Protein AF-A0A6L8BCM0-F1 (afdb_monomer)

Foldseek 3Di:
DLLLVLLVQPQLVVLLVVFLVQDPDNVCSNVVSSLCRSLQAKDDAFDADPNDTDGRDIRNVVGHHDDPVSVVVSVVSVVSSVVVVVVVVVVVVVVVVVD

pLDDT: mean 94.23, std 5.53, range [68.5, 98.38]

Sequence (99 aa):
LLVAAASLRPGAFAVMWRDAGRLRSPNAGWPESAVAGALGVRLSGPRSYGGAKSAEPWLNARASDPGPDDLRSGLTLYCKALALAALVLAGIAALQLTS

Structure (mmCIF, N/CA/C/O backbone):
data_AF-A0A6L8BCM0-F1
#
_entry.id   AF-A0A6L8BCM0-F1
#
loop_
_atom_site.group_PDB
_atom_site.id
_atom_site.type_symbol
_atom_site.label_atom_id
_atom_site.label_alt_id
_atom_site.label_comp_id
_atom_site.label_asym_id
_atom_site.label_entity_id
_atom_site.label_seq_id
_atom_site.pdbx_PDB_ins_code
_atom_site.Cartn_x
_atom_site.Cartn_y
_atom_site.Cartn_z
_atom_site.occupancy
_atom_site.B_iso_or_equiv
_atom_site.auth_seq_id
_atom_site.auth_comp_id
_atom_site.auth_asym_id
_atom_site.auth_atom_id
_atom_site.pdbx_PDB_model_num
ATOM 1 N N . LEU A 1 1 ? 1.503 1.420 6.609 1.00 90.50 1 LEU A N 1
ATOM 2 C CA . LEU A 1 1 ? 0.731 0.581 7.560 1.00 90.50 1 LEU A CA 1
ATOM 3 C C . LEU A 1 1 ? -0.750 0.486 7.191 1.00 90.50 1 LEU A C 1
ATOM 5 O O . LEU A 1 1 ? -1.156 -0.577 6.748 1.00 90.50 1 LEU A O 1
ATOM 9 N N . LEU A 1 2 ? -1.539 1.563 7.310 1.00 95.19 2 LEU A N 1
ATOM 10 C CA . LEU A 1 2 ? -2.994 1.515 7.073 1.00 95.19 2 LEU A CA 1
ATOM 11 C C . LEU A 1 2 ? -3.375 1.051 5.662 1.00 95.19 2 LEU A C 1
ATOM 13 O O . LEU A 1 2 ? -4.272 0.235 5.524 1.00 95.19 2 LEU A O 1
ATOM 17 N N . VAL A 1 3 ? -2.649 1.491 4.630 1.00 96.62 3 VAL A N 1
ATOM 18 C CA . VAL A 1 3 ? -2.842 1.013 3.248 1.00 96.62 3 VAL A CA 1
ATOM 19 C C . VAL A 1 3 ? -2.632 -0.502 3.141 1.00 96.62 3 VAL A C 1
ATOM 21 O O . VAL A 1 3 ? -3.474 -1.211 2.596 1.00 96.62 3 VAL A O 1
ATOM 24 N N . ALA A 1 4 ? -1.532 -1.015 3.701 1.00 96.50 4 ALA A N 1
ATOM 25 C CA . ALA A 1 4 ? -1.240 -2.446 3.684 1.00 96.50 4 ALA A CA 1
ATOM 26 C C . ALA A 1 4 ? -2.310 -3.242 4.453 1.00 96.50 4 ALA A C 1
ATOM 28 O O . ALA A 1 4 ? -2.819 -4.232 3.933 1.00 96.50 4 ALA A O 1
ATOM 29 N N . ALA A 1 5 ? -2.726 -2.767 5.630 1.00 96.69 5 ALA A N 1
ATOM 30 C CA . ALA A 1 5 ? -3.792 -3.383 6.419 1.00 96.69 5 ALA A CA 1
ATOM 31 C C . ALA A 1 5 ? -5.145 -3.373 5.683 1.00 96.69 5 ALA A C 1
ATOM 33 O O . ALA A 1 5 ? -5.786 -4.411 5.551 1.00 96.69 5 ALA A O 1
ATOM 34 N N . ALA A 1 6 ? -5.547 -2.230 5.121 1.00 96.81 6 ALA A N 1
ATOM 35 C CA . ALA A 1 6 ? -6.806 -2.064 4.395 1.00 96.81 6 ALA A CA 1
ATOM 36 C C . ALA A 1 6 ? -6.890 -2.908 3.112 1.00 96.81 6 ALA A C 1
ATOM 38 O O . ALA A 1 6 ? -7.988 -3.225 2.639 1.00 96.81 6 ALA A O 1
ATOM 39 N N . SER A 1 7 ? -5.745 -3.292 2.542 1.00 96.19 7 SER A N 1
ATOM 40 C CA . SER A 1 7 ? -5.700 -4.178 1.377 1.00 96.19 7 SER A CA 1
ATOM 41 C C . SER A 1 7 ? -6.129 -5.611 1.694 1.00 96.19 7 SER A C 1
ATOM 43 O O . SER A 1 7 ? -6.587 -6.305 0.790 1.00 96.19 7 SER A O 1
ATOM 45 N N . LEU A 1 8 ? -5.987 -6.053 2.953 1.00 93.75 8 LEU A N 1
ATOM 46 C CA . LEU A 1 8 ? -6.134 -7.452 3.378 1.00 93.75 8 LEU A CA 1
ATOM 47 C C . LEU A 1 8 ? -5.265 -8.433 2.565 1.00 93.75 8 LEU A C 1
ATOM 49 O O . LEU A 1 8 ? -5.552 -9.625 2.495 1.00 93.75 8 LEU A O 1
ATOM 53 N N . ARG A 1 9 ? -4.187 -7.937 1.944 1.00 94.06 9 ARG A N 1
ATOM 54 C CA . ARG A 1 9 ? -3.237 -8.728 1.161 1.00 94.06 9 ARG A CA 1
ATOM 55 C C . ARG A 1 9 ? -1.914 -8.835 1.915 1.00 94.06 9 ARG A C 1
ATOM 57 O O . ARG A 1 9 ? -1.209 -7.832 2.027 1.00 94.06 9 ARG A O 1
ATOM 64 N N . PRO A 1 10 ? -1.511 -10.038 2.368 1.00 89.06 10 PRO A N 1
ATOM 65 C CA . PRO A 1 10 ? -0.234 -10.229 3.061 1.00 89.06 10 PRO A CA 1
ATOM 66 C C . PRO A 1 10 ? 0.973 -9.732 2.247 1.00 89.06 10 PRO A C 1
ATOM 68 O O . PRO A 1 10 ? 1.913 -9.160 2.799 1.00 89.06 10 PRO A O 1
ATOM 71 N N . GLY A 1 11 ? 0.905 -9.861 0.916 1.00 93.38 11 GLY A N 1
ATOM 72 C CA . GLY A 1 11 ? 1.930 -9.361 -0.003 1.00 93.38 11 GLY A CA 1
ATOM 73 C C . GLY A 1 11 ? 2.172 -7.849 0.084 1.00 93.38 11 GLY A C 1
ATOM 74 O O . GLY A 1 11 ? 3.296 -7.409 -0.149 1.00 93.38 11 GLY A O 1
ATOM 75 N N . ALA A 1 12 ? 1.179 -7.052 0.498 1.00 97.44 12 ALA A N 1
ATOM 76 C CA . ALA A 1 12 ? 1.331 -5.605 0.650 1.00 97.44 12 ALA A CA 1
ATOM 77 C C . ALA A 1 12 ? 2.342 -5.245 1.745 1.00 97.44 12 ALA A C 1
ATOM 79 O O . ALA A 1 12 ? 3.168 -4.355 1.555 1.00 97.44 12 ALA A O 1
ATOM 80 N N . PHE A 1 13 ? 2.325 -5.966 2.869 1.00 97.81 13 PHE A N 1
ATOM 81 C CA . PHE A 1 13 ? 3.292 -5.774 3.951 1.00 97.81 13 PHE A CA 1
ATOM 8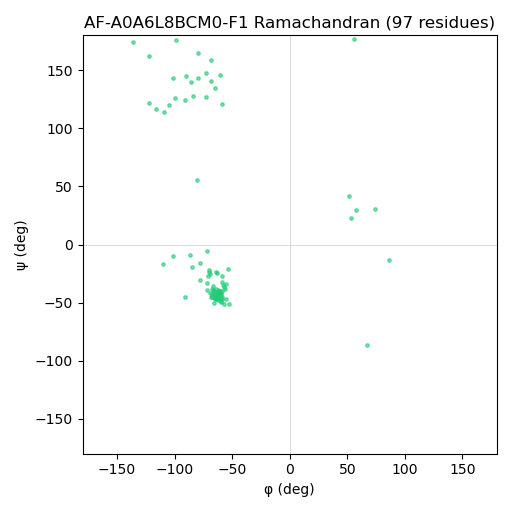2 C C . PHE A 1 13 ? 4.697 -6.217 3.552 1.00 97.81 13 PHE A C 1
ATOM 84 O O . PHE A 1 13 ? 5.659 -5.505 3.835 1.00 97.81 13 PHE A O 1
ATOM 91 N N . ALA A 1 14 ? 4.810 -7.352 2.857 1.00 97.44 14 ALA A N 1
ATOM 92 C CA . ALA A 1 14 ? 6.094 -7.863 2.388 1.00 97.44 14 ALA A CA 1
ATOM 93 C C . ALA A 1 14 ? 6.778 -6.878 1.427 1.00 97.44 14 ALA A C 1
ATOM 95 O O . ALA A 1 14 ? 7.957 -6.570 1.591 1.00 97.44 14 ALA A O 1
ATOM 96 N N . VAL A 1 15 ? 6.034 -6.337 0.457 1.00 98.19 15 VAL A N 1
ATOM 97 C CA . VAL A 1 15 ? 6.551 -5.321 -0.472 1.00 98.19 15 VAL A CA 1
ATOM 98 C C . VAL A 1 15 ? 6.850 -4.014 0.258 1.00 98.19 15 VAL A C 1
ATOM 100 O O . VAL A 1 15 ? 7.930 -3.463 0.064 1.00 98.19 15 VAL A O 1
ATOM 103 N N . MET A 1 16 ? 5.945 -3.548 1.128 1.00 97.75 16 MET A N 1
ATOM 104 C CA . MET A 1 16 ? 6.144 -2.338 1.929 1.00 97.75 16 MET A CA 1
ATOM 105 C C . MET A 1 16 ? 7.467 -2.387 2.695 1.00 97.75 16 MET A C 1
ATOM 107 O O . MET A 1 16 ? 8.269 -1.469 2.584 1.00 97.75 16 MET A O 1
ATOM 111 N N . TRP A 1 17 ? 7.716 -3.471 3.427 1.00 97.25 17 TRP A N 1
ATOM 112 C CA . TRP A 1 17 ? 8.932 -3.621 4.221 1.00 97.25 17 TRP A CA 1
ATOM 113 C C . TRP A 1 17 ? 10.190 -3.751 3.354 1.00 97.25 17 TRP A C 1
ATOM 115 O O . TRP A 1 17 ? 11.211 -3.132 3.642 1.00 97.25 17 TRP A O 1
ATOM 125 N N . ARG A 1 18 ? 10.114 -4.532 2.269 1.00 97.38 18 ARG A N 1
ATOM 126 C CA . ARG A 1 18 ? 11.250 -4.788 1.371 1.00 97.38 18 ARG A CA 1
ATOM 127 C C . ARG A 1 18 ? 11.685 -3.546 0.590 1.00 97.38 18 ARG A C 1
ATOM 129 O O . ARG A 1 18 ? 12.880 -3.375 0.346 1.00 97.38 18 ARG A O 1
ATOM 136 N N . ASP A 1 19 ? 10.732 -2.723 0.152 1.00 97.81 19 ASP A N 1
ATOM 137 C CA . ASP A 1 19 ? 10.987 -1.688 -0.853 1.00 97.81 19 ASP A CA 1
ATOM 138 C C . ASP A 1 19 ? 10.928 -0.254 -0.302 1.00 97.81 19 ASP A C 1
ATOM 140 O O . ASP A 1 19 ? 11.486 0.637 -0.940 1.00 97.81 19 ASP A O 1
ATOM 144 N N . ALA A 1 20 ? 10.353 -0.007 0.885 1.00 96.12 20 ALA A N 1
ATOM 145 C CA . ALA A 1 20 ? 10.177 1.356 1.407 1.00 96.12 20 ALA A CA 1
ATOM 146 C C . ALA A 1 20 ? 11.483 2.156 1.512 1.00 96.12 20 ALA A C 1
ATOM 148 O O . ALA A 1 20 ? 11.499 3.343 1.196 1.00 96.12 20 ALA A O 1
ATOM 149 N N . GLY A 1 21 ? 12.585 1.509 1.900 1.00 95.50 21 GLY A N 1
ATOM 150 C CA . GLY A 1 21 ? 13.898 2.154 2.014 1.00 95.50 21 GLY A CA 1
ATOM 151 C C . GLY A 1 21 ? 14.560 2.506 0.677 1.00 95.50 21 GLY A C 1
ATOM 152 O O . GLY A 1 21 ? 15.616 3.129 0.672 1.00 95.50 21 GLY A O 1
ATOM 153 N N . ARG A 1 22 ? 13.976 2.105 -0.460 1.00 93.75 22 ARG A N 1
ATOM 154 C CA . ARG A 1 22 ? 14.526 2.402 -1.792 1.00 93.75 22 ARG A CA 1
ATOM 155 C C . ARG A 1 22 ? 14.231 3.831 -2.227 1.00 93.75 22 ARG A C 1
ATOM 157 O O . ARG A 1 22 ? 15.017 4.408 -2.973 1.00 93.75 22 ARG A O 1
ATOM 164 N N . LEU A 1 23 ? 13.107 4.401 -1.789 1.00 90.50 23 LEU A N 1
ATOM 165 C CA . LEU A 1 23 ? 12.811 5.804 -2.064 1.00 90.50 23 LEU A CA 1
ATOM 166 C C . LEU A 1 23 ? 13.571 6.705 -1.093 1.00 90.50 23 LEU A C 1
ATOM 168 O O . LEU A 1 23 ? 13.684 6.416 0.094 1.00 90.50 23 LEU A O 1
ATOM 172 N N . ARG A 1 24 ? 14.033 7.853 -1.601 1.00 87.00 24 ARG A N 1
ATOM 173 C CA . ARG A 1 24 ? 14.767 8.862 -0.815 1.00 87.00 24 ARG A CA 1
ATOM 174 C C . ARG A 1 24 ? 13.968 9.399 0.374 1.00 87.00 24 ARG A C 1
ATOM 176 O O . ARG A 1 24 ? 14.553 9.791 1.376 1.00 87.00 24 ARG A O 1
ATOM 183 N N . SER A 1 25 ? 12.644 9.470 0.237 1.00 88.44 25 SER A N 1
ATOM 184 C CA . SER A 1 25 ? 11.740 9.964 1.273 1.00 88.44 25 SER A CA 1
ATOM 185 C C . SER A 1 25 ? 11.014 8.790 1.924 1.00 88.44 25 SER A C 1
ATOM 187 O O . SER A 1 25 ? 10.250 8.116 1.231 1.00 88.44 25 SER A O 1
ATOM 189 N N . PRO A 1 26 ? 11.154 8.573 3.242 1.00 87.75 26 PRO A N 1
ATOM 190 C CA . PRO A 1 26 ? 10.352 7.590 3.967 1.00 87.75 26 PRO A CA 1
ATOM 191 C C . PRO A 1 26 ? 8.846 7.854 3.830 1.00 87.75 26 PRO A C 1
ATOM 193 O O . PRO A 1 26 ? 8.063 6.918 3.674 1.00 87.75 26 PRO A O 1
ATOM 196 N N . ASN A 1 27 ? 8.446 9.130 3.807 1.00 90.00 27 ASN A N 1
ATOM 197 C CA . ASN A 1 27 ? 7.045 9.529 3.658 1.00 90.00 27 ASN A CA 1
ATOM 198 C C . ASN A 1 27 ? 6.453 9.100 2.306 1.00 90.00 27 ASN A C 1
ATOM 200 O O . ASN A 1 27 ? 5.245 8.910 2.216 1.00 90.00 27 ASN A O 1
ATOM 204 N N . ALA A 1 28 ? 7.293 8.913 1.283 1.00 88.12 28 ALA A N 1
ATOM 205 C CA . ALA A 1 28 ? 6.905 8.327 0.001 1.00 88.12 28 ALA A CA 1
ATOM 206 C C . ALA A 1 28 ? 7.090 6.797 -0.007 1.00 88.12 28 ALA A C 1
ATOM 208 O O . ALA A 1 28 ? 6.200 6.053 -0.409 1.00 88.12 28 ALA A O 1
ATOM 209 N N . GLY A 1 29 ? 8.226 6.311 0.502 1.00 94.81 29 GLY A N 1
ATOM 210 C CA . GLY A 1 29 ? 8.641 4.910 0.450 1.00 94.81 29 GLY A CA 1
ATOM 211 C C . GLY A 1 29 ? 7.645 3.942 1.075 1.00 94.81 29 GLY A C 1
ATOM 212 O O . GLY A 1 29 ? 7.246 2.968 0.432 1.00 94.81 29 GLY A O 1
ATOM 213 N N . TRP A 1 30 ? 7.218 4.206 2.313 1.00 96.81 30 TRP A N 1
ATOM 214 C CA . TRP A 1 30 ? 6.305 3.310 3.027 1.00 96.81 30 TRP A CA 1
ATOM 215 C C . TRP A 1 30 ? 4.917 3.236 2.376 1.00 96.81 30 TRP A C 1
ATOM 217 O O . TRP A 1 30 ? 4.443 2.122 2.133 1.00 96.81 30 TRP A O 1
ATOM 227 N N . PRO A 1 31 ? 4.240 4.359 2.066 1.00 95.44 31 PRO A N 1
ATOM 228 C CA . PRO A 1 31 ? 2.925 4.296 1.439 1.00 95.44 31 PRO A CA 1
ATOM 229 C C . PRO A 1 31 ? 2.969 3.758 0.007 1.00 95.44 31 PRO A C 1
ATOM 231 O O . PRO A 1 31 ? 2.173 2.879 -0.316 1.00 95.44 31 PRO A O 1
ATOM 234 N N . GLU A 1 32 ? 3.902 4.210 -0.836 1.00 96.69 32 GLU A N 1
ATOM 235 C CA . GLU A 1 32 ? 3.958 3.788 -2.244 1.00 96.69 32 GLU A CA 1
ATOM 236 C C . GLU A 1 32 ? 4.279 2.297 -2.383 1.00 96.69 32 GLU A C 1
ATOM 238 O O . GLU A 1 32 ? 3.647 1.596 -3.173 1.00 96.69 32 GLU A O 1
ATOM 243 N N . SER A 1 33 ? 5.188 1.770 -1.557 1.00 97.69 33 SER A N 1
ATOM 244 C CA . SER A 1 33 ? 5.503 0.336 -1.559 1.00 97.69 33 SER A CA 1
ATOM 245 C C . SER A 1 33 ? 4.314 -0.505 -1.080 1.00 97.69 33 SER A C 1
ATOM 247 O O . SER A 1 33 ? 4.064 -1.590 -1.605 1.00 97.69 33 SER A O 1
ATOM 249 N N . ALA A 1 34 ? 3.535 0.003 -0.117 1.00 98.06 34 ALA A N 1
ATOM 250 C CA . ALA A 1 34 ? 2.303 -0.650 0.314 1.00 98.06 34 ALA A CA 1
ATOM 251 C C . ALA A 1 34 ? 1.249 -0.684 -0.801 1.00 98.06 34 ALA A C 1
ATOM 253 O O . ALA A 1 34 ? 0.623 -1.723 -0.993 1.00 98.06 34 ALA A O 1
ATOM 254 N N . VAL A 1 35 ? 1.070 0.413 -1.549 1.00 98.00 35 VAL A N 1
ATOM 255 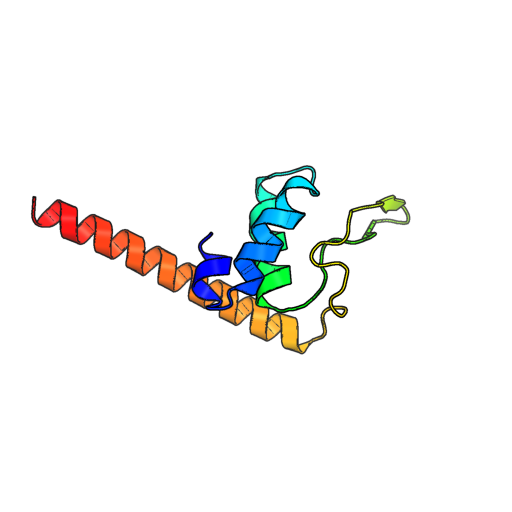C CA . VAL A 1 35 ? 0.156 0.459 -2.705 1.00 98.00 35 VAL A CA 1
ATOM 256 C C . VAL A 1 35 ? 0.618 -0.508 -3.794 1.00 98.00 35 VAL A C 1
ATOM 258 O O . VAL A 1 35 ? -0.188 -1.307 -4.265 1.00 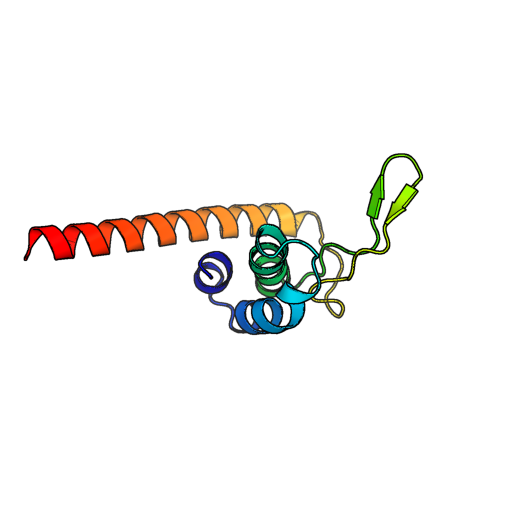98.00 35 VAL A O 1
ATOM 261 N N . ALA A 1 36 ? 1.910 -0.506 -4.138 1.00 98.00 36 ALA A N 1
ATOM 262 C CA . ALA A 1 36 ? 2.479 -1.404 -5.144 1.00 98.00 36 ALA A CA 1
ATOM 263 C C . ALA A 1 36 ? 2.195 -2.880 -4.808 1.00 98.00 36 ALA A C 1
ATOM 265 O O . ALA A 1 36 ? 1.713 -3.643 -5.647 1.00 98.00 36 ALA A O 1
ATOM 266 N N . GLY A 1 37 ? 2.421 -3.283 -3.553 1.00 98.12 37 GLY A N 1
ATOM 267 C CA . GLY A 1 37 ? 2.127 -4.644 -3.104 1.00 98.12 37 GLY A CA 1
ATOM 268 C C . GLY A 1 37 ? 0.633 -4.954 -2.960 1.00 98.12 37 GLY A C 1
ATOM 269 O O . GLY A 1 37 ? 0.220 -6.083 -3.208 1.00 98.12 37 GLY A O 1
ATOM 270 N N . ALA A 1 38 ? -0.190 -3.973 -2.581 1.00 98.12 38 ALA A N 1
ATOM 271 C CA . ALA A 1 38 ? -1.635 -4.143 -2.435 1.00 98.12 38 ALA A CA 1
ATOM 272 C C . ALA A 1 38 ? -2.355 -4.290 -3.780 1.00 98.12 38 ALA A C 1
ATOM 274 O O . ALA A 1 38 ? -3.285 -5.092 -3.890 1.00 98.12 38 ALA A O 1
ATOM 275 N N . LEU A 1 39 ? -1.940 -3.526 -4.790 1.00 97.69 39 LEU A N 1
ATOM 276 C CA . LEU A 1 39 ? -2.496 -3.596 -6.141 1.00 97.69 39 LEU A CA 1
ATOM 277 C C . LEU A 1 39 ? -1.840 -4.700 -6.979 1.00 97.69 39 LEU A C 1
ATOM 279 O O . LEU A 1 39 ? -2.441 -5.170 -7.934 1.00 97.69 39 LEU A O 1
ATOM 283 N N . GLY A 1 40 ? -0.654 -5.178 -6.588 1.00 97.56 40 GLY A N 1
ATOM 284 C CA . GLY A 1 40 ? 0.067 -6.191 -7.357 1.00 97.56 40 GLY A CA 1
ATOM 285 C C . GLY A 1 40 ? 0.692 -5.623 -8.630 1.00 97.56 40 GLY A C 1
ATOM 286 O O . GLY A 1 40 ? 0.836 -6.347 -9.609 1.00 97.56 40 GLY A O 1
ATOM 287 N N . VAL A 1 41 ? 1.077 -4.345 -8.597 1.00 97.94 41 VAL A N 1
ATOM 288 C CA . VAL A 1 41 ? 1.692 -3.603 -9.710 1.00 97.94 41 VAL A CA 1
ATOM 289 C C . VAL A 1 41 ? 3.047 -3.050 -9.288 1.00 97.94 41 VAL A C 1
ATOM 291 O O . VAL A 1 41 ? 3.331 -2.948 -8.089 1.00 97.94 41 VAL A O 1
ATOM 294 N N . ARG A 1 42 ? 3.892 -2.682 -10.253 1.00 97.25 42 ARG A N 1
ATOM 295 C CA . ARG A 1 42 ? 5.136 -1.945 -9.983 1.00 97.25 42 ARG A CA 1
ATOM 296 C C . ARG A 1 42 ? 4.913 -0.433 -10.026 1.00 97.25 42 ARG A C 1
ATOM 298 O O . ARG A 1 42 ? 4.120 0.049 -10.825 1.00 97.25 42 ARG A O 1
ATOM 305 N N . LEU A 1 43 ? 5.614 0.314 -9.171 1.00 95.75 43 LEU A N 1
ATOM 306 C CA . LEU A 1 43 ? 5.492 1.778 -9.050 1.00 95.75 43 LEU A CA 1
ATOM 307 C C . LEU A 1 43 ? 6.862 2.472 -8.951 1.00 95.75 43 LEU A C 1
ATOM 309 O O . LEU A 1 43 ? 7.899 1.817 -8.817 1.00 95.75 43 LEU A O 1
ATOM 313 N N . SER A 1 44 ? 6.835 3.809 -8.966 1.00 92.75 44 SER A N 1
ATOM 314 C CA . SER A 1 44 ? 7.977 4.729 -9.014 1.00 92.75 44 SER A CA 1
ATOM 315 C C . SER A 1 44 ? 8.727 4.648 -10.345 1.00 92.75 44 SER A C 1
ATOM 317 O O . SER A 1 44 ? 8.368 5.400 -11.246 1.00 92.75 44 SER A O 1
ATOM 319 N N . GLY A 1 45 ? 9.686 3.727 -10.499 1.00 89.12 45 GLY A N 1
ATOM 320 C CA . GLY A 1 45 ? 10.393 3.463 -11.759 1.00 89.12 45 GLY A CA 1
ATOM 321 C C . GLY A 1 45 ? 11.082 4.682 -12.390 1.00 89.12 45 GLY A C 1
ATOM 322 O O . GLY A 1 45 ? 10.971 5.799 -11.893 1.00 89.12 45 GLY A O 1
ATOM 323 N N . PRO A 1 46 ? 11.812 4.521 -13.506 1.00 88.31 46 PRO A N 1
ATOM 324 C CA . PRO A 1 46 ? 12.416 5.656 -14.187 1.00 88.31 46 PRO A CA 1
ATOM 325 C C . PRO A 1 46 ? 11.358 6.676 -14.622 1.00 88.31 46 PRO A C 1
ATOM 327 O O . PRO A 1 46 ? 10.459 6.365 -15.402 1.00 88.31 46 PRO A O 1
ATOM 330 N N . ARG A 1 47 ? 11.482 7.912 -14.134 1.00 84.44 47 ARG A N 1
ATOM 331 C CA . ARG A 1 47 ? 10.540 9.009 -14.402 1.00 84.44 47 ARG A CA 1
ATOM 332 C C . ARG A 1 47 ? 11.138 9.928 -15.454 1.00 84.44 47 ARG A C 1
ATOM 334 O O . ARG A 1 47 ? 12.339 10.189 -15.405 1.00 84.44 47 ARG A O 1
ATOM 341 N N . SER A 1 48 ? 10.331 10.474 -16.359 1.00 82.00 48 SER A N 1
ATOM 342 C CA . SER A 1 48 ? 10.771 11.566 -17.233 1.00 82.00 48 SER A CA 1
ATOM 343 C C . SER A 1 48 ? 9.956 12.818 -16.941 1.00 82.00 48 SER A C 1
ATOM 345 O O . SER A 1 48 ? 8.744 12.822 -17.123 1.00 82.00 48 SER A O 1
ATOM 347 N N . TYR A 1 49 ? 10.627 13.870 -16.474 1.00 80.12 49 TYR A N 1
ATOM 348 C CA . TYR A 1 49 ? 10.032 15.186 -16.241 1.00 80.12 49 TYR A CA 1
ATOM 349 C C . TYR A 1 49 ? 10.801 16.220 -17.059 1.00 80.12 49 TYR A C 1
ATOM 351 O O . TYR A 1 49 ? 12.014 16.346 -16.909 1.00 80.12 49 TYR A O 1
ATOM 359 N N . GLY A 1 50 ? 10.113 16.937 -17.953 1.00 80.38 50 GLY A N 1
ATOM 360 C CA . GLY A 1 50 ? 10.721 18.013 -18.750 1.00 80.38 50 GLY A CA 1
ATOM 361 C C . GLY A 1 50 ? 11.928 17.580 -19.595 1.00 80.38 50 GLY A C 1
ATOM 362 O O . GLY A 1 50 ? 12.847 18.366 -19.785 1.00 80.38 50 GLY A O 1
ATOM 363 N N . GLY A 1 51 ? 11.973 16.319 -20.045 1.00 82.75 51 GLY A N 1
ATOM 364 C CA . GLY A 1 51 ? 13.101 15.757 -20.802 1.00 82.75 51 GLY A CA 1
ATOM 365 C C . GLY A 1 51 ? 14.243 15.190 -19.947 1.00 82.75 51 GLY A C 1
ATOM 366 O O . GLY A 1 51 ? 15.053 14.419 -20.459 1.00 82.75 51 GLY A O 1
ATOM 367 N N . ALA A 1 52 ? 14.280 15.468 -18.640 1.00 81.62 52 ALA A N 1
ATOM 368 C CA . ALA A 1 52 ? 15.231 14.852 -17.719 1.00 81.62 52 ALA A CA 1
ATOM 369 C C . ALA A 1 52 ? 14.705 13.492 -17.236 1.00 81.62 52 ALA A C 1
ATOM 371 O O . ALA A 1 52 ? 13.573 13.380 -16.757 1.00 81.62 52 ALA A O 1
ATOM 372 N N . LYS A 1 53 ? 15.523 12.442 -17.366 1.00 82.75 53 LYS A N 1
ATOM 373 C CA . LYS A 1 53 ? 15.225 11.112 -16.819 1.00 82.75 53 LYS A CA 1
ATOM 374 C C . LYS A 1 53 ? 15.796 10.999 -15.407 1.00 82.75 53 LYS A C 1
ATOM 376 O O . LYS A 1 53 ? 16.994 11.180 -15.217 1.00 82.75 53 LYS A O 1
ATOM 381 N N . SER A 1 54 ? 14.951 10.666 -14.436 1.00 84.12 54 SER A N 1
ATOM 382 C CA . SER A 1 54 ? 15.368 10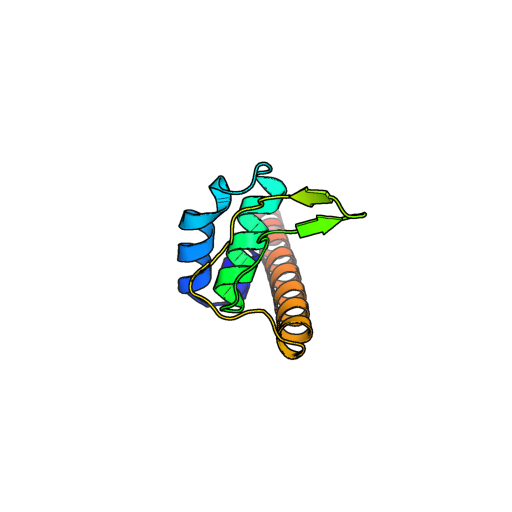.283 -13.085 1.00 84.12 54 SER A CA 1
ATOM 383 C C . SER A 1 54 ? 15.350 8.764 -12.968 1.00 84.12 54 SER A C 1
ATOM 385 O O . SER A 1 54 ? 14.329 8.138 -13.257 1.00 84.12 54 SER A O 1
ATOM 387 N N . ALA A 1 55 ? 16.465 8.168 -12.544 1.00 85.50 55 ALA A N 1
ATOM 388 C CA . ALA A 1 55 ? 16.610 6.726 -12.337 1.00 85.50 55 ALA A CA 1
ATOM 389 C C . ALA A 1 55 ? 16.011 6.288 -10.989 1.00 85.50 55 ALA A C 1
ATOM 391 O O . ALA A 1 55 ? 16.692 5.720 -10.136 1.00 85.50 55 ALA A O 1
ATOM 392 N N . GLU A 1 56 ? 14.737 6.600 -10.773 1.00 89.12 56 GLU A N 1
ATOM 393 C CA . GLU A 1 56 ? 14.033 6.172 -9.572 1.00 89.12 56 GLU A CA 1
ATOM 394 C C . GLU A 1 56 ? 13.831 4.646 -9.564 1.00 89.12 56 GLU A C 1
ATOM 396 O O . GLU A 1 56 ? 13.586 4.034 -10.611 1.00 89.12 56 GLU A O 1
ATOM 401 N N . PRO A 1 57 ? 13.974 3.998 -8.396 1.00 93.44 57 PRO A N 1
ATOM 402 C CA . PRO A 1 57 ? 13.909 2.551 -8.308 1.00 93.44 57 PRO A CA 1
ATOM 403 C C . PRO A 1 57 ? 12.474 2.063 -8.494 1.00 93.44 57 PRO A C 1
ATOM 405 O O . PRO A 1 57 ? 11.514 2.691 -8.053 1.00 93.44 57 PRO A O 1
ATOM 408 N N . TRP A 1 58 ? 12.327 0.881 -9.085 1.00 95.88 58 TRP A N 1
ATOM 409 C CA . TRP A 1 58 ? 11.044 0.191 -9.108 1.00 95.88 58 TRP A CA 1
ATOM 410 C C . TRP A 1 58 ? 10.696 -0.367 -7.724 1.00 95.88 58 TRP A C 1
ATOM 412 O O . TRP A 1 58 ? 11.452 -1.152 -7.132 1.00 95.88 58 TRP A O 1
ATOM 422 N N . LEU A 1 59 ? 9.506 -0.018 -7.246 1.00 97.06 59 LEU A N 1
ATOM 423 C CA . LEU A 1 59 ? 8.829 -0.704 -6.150 1.00 97.06 59 LEU A CA 1
ATOM 424 C C . LEU A 1 59 ? 8.056 -1.877 -6.736 1.00 97.06 59 LEU A C 1
ATOM 426 O O . LEU A 1 59 ? 7.475 -1.755 -7.812 1.00 97.06 59 LEU A O 1
ATOM 430 N N . ASN A 1 60 ? 8.060 -3.016 -6.051 1.00 97.56 60 ASN A N 1
ATOM 431 C CA . ASN A 1 60 ? 7.446 -4.251 -6.531 1.00 97.56 60 ASN A CA 1
ATOM 432 C C . ASN A 1 60 ? 7.892 -4.655 -7.950 1.00 97.56 60 ASN A C 1
ATOM 434 O O . ASN A 1 60 ? 7.092 -5.090 -8.766 1.00 97.56 60 ASN A O 1
ATOM 438 N N . ALA A 1 61 ? 9.188 -4.524 -8.245 1.00 96.62 61 ALA A N 1
ATOM 439 C CA . ALA A 1 61 ? 9.744 -4.539 -9.605 1.00 96.62 61 ALA A CA 1
ATOM 440 C C . ALA A 1 61 ? 9.387 -5.745 -10.504 1.00 96.62 61 ALA A C 1
ATOM 442 O O . ALA A 1 61 ? 9.506 -5.641 -11.722 1.00 96.62 61 ALA A O 1
ATOM 443 N N . ARG A 1 62 ? 8.987 -6.886 -9.924 1.00 96.38 62 ARG A N 1
ATOM 444 C CA . ARG A 1 62 ? 8.589 -8.094 -10.672 1.00 96.38 62 ARG A CA 1
ATOM 445 C C . ARG A 1 62 ? 7.110 -8.113 -11.075 1.00 96.38 62 ARG A C 1
ATOM 447 O O . ARG A 1 62 ? 6.705 -9.021 -11.789 1.00 96.38 62 ARG A O 1
ATOM 454 N N . ALA A 1 63 ? 6.315 -7.173 -10.578 1.00 97.44 63 ALA A N 1
ATOM 455 C CA . ALA A 1 63 ? 4.913 -7.040 -10.925 1.00 97.44 63 ALA A CA 1
ATOM 456 C C . ALA A 1 63 ? 4.723 -6.330 -12.273 1.00 97.44 63 ALA A C 1
ATOM 458 O O . ALA A 1 63 ? 5.644 -5.694 -12.794 1.00 97.44 63 ALA A O 1
ATOM 459 N N . SER A 1 64 ? 3.515 -6.442 -12.819 1.00 96.25 64 SER A N 1
ATOM 460 C CA . SER A 1 64 ? 3.123 -5.790 -14.069 1.00 96.25 64 SER A CA 1
ATOM 461 C C . SER A 1 64 ? 3.043 -4.269 -13.923 1.00 96.25 64 SER A C 1
ATOM 463 O O . SER A 1 64 ? 2.906 -3.742 -12.814 1.00 96.25 64 SER A O 1
ATOM 465 N N . ASP A 1 65 ? 3.123 -3.565 -15.053 1.00 96.56 65 ASP A N 1
ATOM 466 C CA . ASP A 1 65 ? 2.790 -2.140 -15.104 1.00 96.56 65 ASP A CA 1
ATOM 467 C C . ASP A 1 65 ? 1.327 -1.909 -14.706 1.00 96.56 65 ASP A C 1
ATOM 469 O O . ASP A 1 65 ? 0.478 -2.753 -15.009 1.00 96.56 65 ASP A O 1
ATOM 473 N N . PRO A 1 66 ? 1.023 -0.779 -14.046 1.00 96.25 66 PRO A N 1
ATOM 474 C CA . PRO A 1 66 ? -0.346 -0.434 -13.706 1.00 96.25 66 PRO A CA 1
ATOM 475 C C . PRO A 1 66 ? -1.175 -0.187 -14.972 1.00 96.25 66 PRO A C 1
ATOM 477 O O . PRO A 1 66 ? -0.751 0.519 -15.889 1.00 96.25 66 PRO A O 1
ATOM 480 N N . GLY A 1 67 ? -2.377 -0.752 -14.996 1.00 96.69 67 GLY A N 1
ATOM 481 C CA . GLY A 1 67 ? -3.399 -0.503 -16.001 1.00 96.69 67 GLY A CA 1
ATOM 482 C C . GLY A 1 67 ? -4.459 0.503 -15.533 1.00 96.69 67 GLY A C 1
ATOM 483 O O . GLY A 1 67 ? -4.467 0.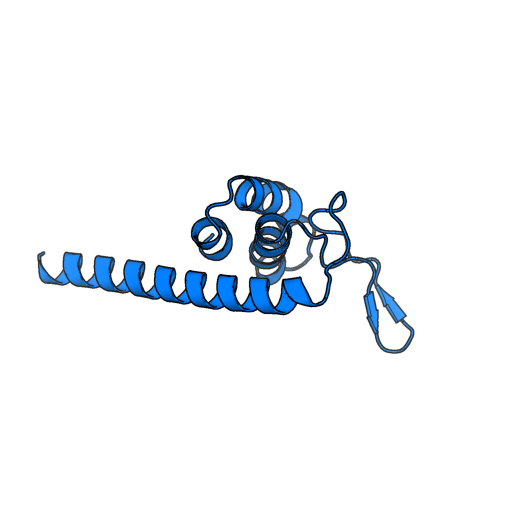941 -14.380 1.00 96.69 67 GLY A O 1
ATOM 484 N N . PRO A 1 68 ? -5.410 0.870 -16.409 1.00 96.44 68 PRO A N 1
ATOM 485 C CA . PRO A 1 68 ? -6.483 1.808 -16.066 1.00 96.44 68 PRO A CA 1
ATOM 486 C C . PRO A 1 68 ? -7.354 1.368 -14.875 1.00 96.44 68 PRO A C 1
ATOM 488 O O . PRO A 1 68 ? -7.775 2.208 -14.078 1.00 96.44 68 PRO A O 1
ATOM 491 N N . ASP A 1 69 ? -7.596 0.064 -14.712 1.00 95.81 69 ASP A N 1
ATOM 492 C CA . ASP A 1 69 ? -8.408 -0.474 -13.609 1.00 95.81 69 ASP A CA 1
ATOM 493 C C . ASP A 1 69 ? -7.722 -0.352 -12.238 1.00 95.81 69 ASP A C 1
ATOM 495 O O . ASP A 1 69 ? -8.392 -0.291 -11.196 1.00 95.81 69 ASP A O 1
ATOM 499 N N . ASP A 1 70 ? -6.394 -0.226 -12.218 1.00 97.38 70 ASP A N 1
ATOM 500 C CA . ASP A 1 70 ? -5.628 -0.027 -10.988 1.00 97.38 70 ASP A CA 1
ATOM 501 C C . ASP A 1 70 ? -5.862 1.358 -10.385 1.00 97.38 70 ASP A C 1
ATOM 503 O O . ASP A 1 70 ? -5.747 1.519 -9.172 1.00 97.38 70 ASP A O 1
ATOM 507 N N . LEU A 1 71 ? -6.279 2.349 -11.183 1.00 96.19 71 LEU A N 1
ATOM 508 C CA . LEU A 1 71 ? -6.681 3.661 -10.665 1.00 96.19 71 LEU A CA 1
ATOM 509 C C . LEU A 1 71 ? -7.931 3.547 -9.793 1.00 96.19 71 LEU A C 1
ATOM 511 O O . LEU A 1 71 ? -7.973 4.079 -8.682 1.00 96.19 71 LEU A O 1
ATOM 515 N N . ARG A 1 72 ? -8.944 2.816 -10.275 1.00 97.38 72 ARG A N 1
ATOM 516 C CA . ARG A 1 72 ? -10.182 2.579 -9.518 1.00 97.38 72 ARG A CA 1
ATOM 517 C C . ARG A 1 72 ? -9.888 1.755 -8.271 1.00 97.38 72 ARG A C 1
ATOM 519 O O . ARG A 1 72 ? -10.298 2.139 -7.179 1.00 97.38 72 ARG A O 1
ATOM 526 N N . SER A 1 73 ? -9.112 0.684 -8.422 1.00 97.25 73 SER A N 1
ATOM 527 C CA . SER A 1 73 ? -8.687 -0.168 -7.307 1.00 97.25 73 SER A CA 1
ATOM 528 C C . SER A 1 73 ? -7.870 0.607 -6.267 1.00 97.25 73 SER A C 1
ATOM 530 O O . SER A 1 73 ? -8.073 0.436 -5.064 1.00 97.25 73 SER A O 1
ATOM 532 N N . GLY A 1 74 ? -6.991 1.506 -6.714 1.00 97.25 74 GLY A N 1
ATOM 533 C CA . GLY A 1 74 ? -6.208 2.403 -5.870 1.00 97.25 74 GLY A CA 1
ATOM 534 C C . GLY A 1 74 ? -7.079 3.387 -5.092 1.00 97.25 74 GLY A C 1
ATOM 535 O O . GLY A 1 74 ? -6.889 3.545 -3.887 1.00 97.25 74 GLY A O 1
ATOM 536 N N . LEU A 1 75 ? -8.087 3.984 -5.734 1.00 97.75 75 LEU A N 1
ATOM 537 C CA . LEU A 1 75 ? -9.036 4.871 -5.059 1.00 97.75 75 LEU A CA 1
ATOM 538 C C . LEU A 1 75 ? -9.892 4.115 -4.034 1.00 97.75 75 LEU A C 1
ATOM 540 O O . LEU A 1 75 ? -10.066 4.581 -2.908 1.00 97.75 75 LEU A O 1
ATOM 544 N N . THR A 1 76 ?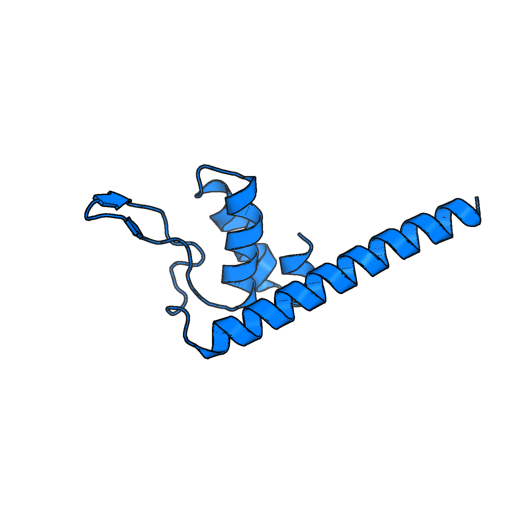 -10.377 2.919 -4.374 1.00 98.06 76 THR A N 1
ATOM 545 C CA . THR A 1 76 ? -11.081 2.057 -3.416 1.00 98.06 76 THR A CA 1
ATOM 546 C C . THR A 1 76 ? -10.192 1.726 -2.219 1.00 98.06 76 THR A C 1
ATOM 548 O O . THR A 1 76 ? -10.635 1.828 -1.075 1.00 98.06 76 THR A O 1
ATOM 551 N N . LEU A 1 77 ? -8.928 1.369 -2.456 1.00 98.00 77 LEU A N 1
ATOM 552 C CA . LEU A 1 77 ? -7.964 1.090 -1.394 1.00 98.00 77 LEU A CA 1
ATOM 553 C C . LEU A 1 77 ? -7.722 2.315 -0.501 1.00 98.00 77 LEU A C 1
ATOM 555 O O . LEU A 1 77 ? -7.672 2.173 0.721 1.00 98.00 77 LEU A O 1
ATOM 559 N N . TYR A 1 78 ? -7.621 3.506 -1.091 1.00 97.75 78 TYR A N 1
ATOM 560 C CA . TYR A 1 78 ? -7.501 4.764 -0.360 1.00 97.75 78 TYR A CA 1
ATOM 561 C C . TYR A 1 78 ? -8.705 5.002 0.562 1.00 97.75 78 TYR A C 1
ATOM 563 O O . TYR A 1 78 ? -8.523 5.207 1.762 1.00 97.75 78 TYR A O 1
ATOM 571 N N . CYS A 1 79 ? -9.933 4.867 0.049 1.00 98.31 79 CYS A N 1
ATOM 572 C CA . CYS A 1 79 ? -11.145 5.005 0.860 1.00 98.31 79 CYS A CA 1
ATOM 573 C C . CYS A 1 79 ? -11.198 3.978 2.002 1.00 98.31 79 CYS A C 1
ATOM 575 O O . CYS A 1 79 ? -11.527 4.332 3.133 1.00 98.31 79 CYS A O 1
ATOM 577 N N . LYS A 1 80 ? -10.814 2.718 1.747 1.00 98.25 80 LYS A N 1
ATOM 578 C CA . LYS A 1 80 ? -10.717 1.688 2.797 1.00 98.25 80 LYS A CA 1
ATOM 579 C C . LYS A 1 80 ? -9.686 2.057 3.867 1.00 98.25 80 LYS A C 1
ATOM 581 O O . LYS A 1 80 ? -9.934 1.828 5.048 1.00 98.25 80 LYS A O 1
ATOM 586 N N . ALA A 1 81 ? -8.546 2.628 3.477 1.00 97.56 81 ALA A N 1
ATOM 587 C CA . ALA A 1 81 ? -7.519 3.069 4.417 1.00 97.56 81 ALA A CA 1
ATOM 588 C C . ALA A 1 81 ? -8.002 4.237 5.292 1.00 97.56 81 ALA A C 1
ATOM 590 O O . ALA A 1 81 ? -7.729 4.234 6.492 1.00 97.56 81 ALA A O 1
ATOM 591 N N . LEU A 1 82 ? -8.759 5.186 4.728 1.00 98.25 82 LEU A N 1
ATOM 592 C CA . LEU A 1 82 ? -9.396 6.265 5.491 1.00 98.25 82 LEU A CA 1
ATOM 593 C C . LEU A 1 82 ? -10.459 5.741 6.460 1.00 98.25 82 LEU A C 1
ATOM 595 O O . LEU A 1 82 ? -10.458 6.123 7.627 1.00 98.25 82 LEU A O 1
ATOM 599 N N . ALA A 1 83 ? -11.331 4.838 6.004 1.00 98.38 83 ALA A N 1
ATOM 600 C CA . ALA A 1 83 ? -12.339 4.219 6.860 1.00 98.38 83 ALA A CA 1
ATOM 601 C C . ALA A 1 83 ? -11.687 3.467 8.030 1.00 98.38 83 ALA A C 1
ATOM 603 O O . ALA A 1 83 ? -12.096 3.629 9.176 1.00 98.38 83 ALA A O 1
ATOM 604 N N . LEU A 1 84 ? -10.616 2.710 7.765 1.00 98.12 84 LEU A N 1
ATOM 605 C CA . LEU A 1 84 ? -9.845 2.039 8.809 1.00 98.12 84 LEU A CA 1
ATOM 606 C C . LEU A 1 84 ? -9.216 3.039 9.791 1.00 98.12 84 LEU A C 1
ATOM 608 O O . LEU A 1 84 ? -9.269 2.812 10.996 1.00 98.12 84 LEU A O 1
ATOM 612 N N . ALA A 1 85 ? -8.653 4.147 9.300 1.00 98.00 85 ALA A N 1
ATOM 613 C CA . ALA A 1 85 ? -8.108 5.200 10.156 1.00 98.00 85 ALA A CA 1
ATOM 614 C C . ALA A 1 85 ? -9.182 5.781 11.090 1.00 98.00 85 ALA A C 1
ATOM 616 O O . ALA A 1 85 ? -8.958 5.888 12.293 1.00 98.00 85 ALA A O 1
ATOM 617 N N . ALA A 1 86 ? -10.359 6.099 10.543 1.00 98.31 86 ALA A N 1
ATOM 618 C CA . ALA A 1 86 ? -11.487 6.624 11.305 1.00 98.31 86 ALA A CA 1
ATOM 619 C C . ALA A 1 86 ? -11.965 5.632 12.376 1.00 98.31 86 ALA A C 1
ATOM 621 O O . ALA A 1 86 ? -12.187 6.031 13.515 1.00 98.31 86 ALA A O 1
ATOM 622 N N . LEU A 1 87 ? -12.058 4.340 12.042 1.00 98.38 87 LEU A N 1
ATOM 623 C CA . LEU A 1 87 ? -12.437 3.291 12.994 1.00 98.38 87 LEU A CA 1
ATOM 624 C C . LEU A 1 87 ? -11.423 3.144 14.133 1.00 98.38 87 LEU A C 1
ATOM 626 O O . LEU A 1 87 ? -11.821 3.032 15.289 1.00 98.38 87 LEU A O 1
ATOM 630 N N . VAL A 1 88 ? -10.121 3.175 13.829 1.00 97.81 88 VAL A N 1
ATOM 631 C CA . VAL A 1 88 ? -9.065 3.112 14.853 1.00 97.81 88 VAL A CA 1
ATOM 632 C C . VAL A 1 88 ? -9.156 4.313 15.796 1.00 97.81 88 VAL A C 1
ATOM 634 O O . VAL A 1 88 ? -9.126 4.135 17.011 1.00 97.81 88 VAL A O 1
ATOM 637 N N . LEU A 1 89 ? -9.318 5.523 15.255 1.00 98.00 89 LEU A N 1
ATOM 638 C CA . LEU A 1 89 ? -9.456 6.739 16.061 1.00 98.00 89 LE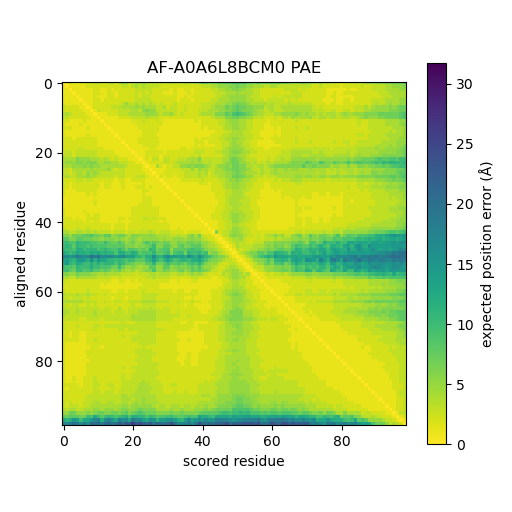U A CA 1
ATOM 639 C C . LEU A 1 89 ? -10.727 6.722 16.920 1.00 98.00 89 LEU A C 1
ATOM 641 O O . LEU A 1 89 ? -10.660 7.043 18.104 1.00 98.00 89 LEU A O 1
ATOM 645 N N . ALA A 1 90 ? -11.863 6.302 16.357 1.00 97.94 90 ALA A N 1
ATOM 646 C CA . ALA A 1 90 ? -13.117 6.163 17.094 1.00 97.94 90 ALA A CA 1
ATOM 647 C C . ALA A 1 90 ? -13.003 5.132 18.228 1.00 97.94 90 ALA A C 1
ATOM 649 O O . ALA A 1 90 ? -13.481 5.379 19.333 1.00 97.94 90 ALA A O 1
ATOM 650 N N . GLY A 1 91 ? -12.325 4.006 17.984 1.00 97.62 91 GLY A N 1
ATOM 651 C CA . GLY A 1 91 ? -12.055 2.992 19.003 1.00 97.62 91 GLY A CA 1
ATOM 652 C C . GLY A 1 91 ?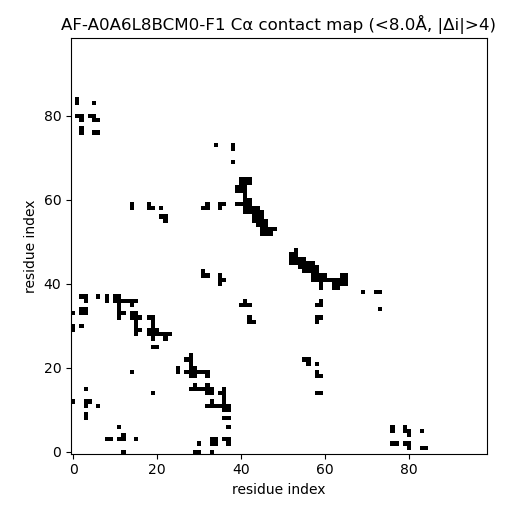 -11.186 3.520 20.146 1.00 97.62 91 GLY A C 1
ATOM 653 O O . GLY A 1 91 ? -11.520 3.315 21.308 1.00 97.62 91 GLY A O 1
ATOM 654 N N . ILE A 1 92 ? -10.111 4.254 19.834 1.00 97.62 92 ILE A N 1
ATOM 655 C CA . ILE A 1 92 ? -9.258 4.894 20.850 1.00 97.62 92 ILE A CA 1
ATOM 656 C C . ILE A 1 92 ? -10.067 5.899 21.679 1.00 97.62 92 ILE A C 1
ATOM 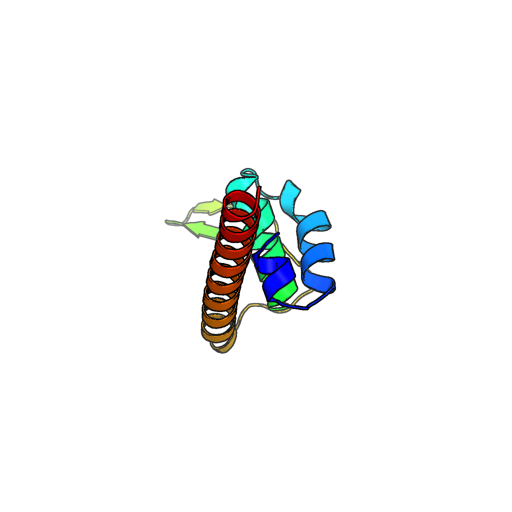658 O O . ILE A 1 92 ? -9.997 5.868 22.905 1.00 97.62 92 ILE A O 1
ATOM 662 N N . ALA A 1 93 ? -10.871 6.746 21.032 1.00 97.38 93 ALA A N 1
ATOM 663 C CA . ALA A 1 93 ? -11.714 7.718 21.723 1.00 97.38 93 ALA A CA 1
ATOM 664 C C . ALA A 1 93 ? -12.741 7.040 22.650 1.00 97.38 93 ALA A C 1
ATOM 666 O O . ALA A 1 93 ? -12.916 7.464 23.788 1.00 97.38 93 ALA A O 1
ATOM 667 N N . ALA A 1 94 ? -13.380 5.953 22.206 1.00 97.25 94 ALA A N 1
ATOM 668 C CA . ALA A 1 94 ? -14.329 5.201 23.028 1.00 97.25 94 ALA A CA 1
ATOM 669 C C . ALA A 1 94 ? -13.675 4.591 24.283 1.00 97.25 94 ALA A C 1
ATOM 671 O O . ALA A 1 94 ? -14.267 4.620 25.363 1.00 97.25 94 ALA A O 1
ATOM 672 N N . LEU A 1 95 ? -12.442 4.086 24.161 1.00 96.75 95 LEU A N 1
ATOM 673 C CA . LEU A 1 95 ? -11.680 3.563 25.300 1.00 96.75 95 LEU A CA 1
ATOM 674 C C . LEU A 1 95 ? -11.358 4.660 26.324 1.00 96.75 95 LEU A C 1
ATOM 676 O O . LEU A 1 95 ? -11.452 4.406 27.519 1.00 96.75 95 LEU A O 1
ATOM 680 N N . GLN A 1 96 ? -11.043 5.875 25.867 1.00 94.38 96 GLN A N 1
ATOM 681 C CA . GLN A 1 96 ? -10.764 7.024 26.739 1.00 94.38 96 GLN A CA 1
ATOM 682 C C . GLN A 1 96 ? -12.006 7.573 27.450 1.00 94.38 96 GLN A C 1
ATOM 684 O O . GLN A 1 96 ? -11.890 8.168 28.512 1.00 94.38 96 GLN A O 1
ATOM 689 N N . LEU A 1 97 ? -13.197 7.396 26.873 1.00 90.88 97 LEU A N 1
ATOM 690 C CA . LEU A 1 97 ? -14.459 7.793 27.509 1.00 90.88 97 LEU A CA 1
ATOM 691 C C . LEU A 1 97 ? -14.917 6.809 28.593 1.00 90.88 97 LEU A C 1
ATOM 693 O O . LEU A 1 97 ? -15.814 7.128 29.368 1.00 90.88 97 LEU A O 1
ATOM 697 N N . THR A 1 98 ? -14.341 5.606 28.611 1.00 83.31 98 THR A N 1
ATOM 698 C CA . THR A 1 98 ? -14.696 4.532 29.551 1.00 83.31 98 THR A CA 1
ATOM 699 C C . THR A 1 98 ? -13.689 4.418 30.709 1.00 83.31 98 THR A C 1
ATOM 701 O O . THR A 1 98 ? -13.947 3.692 31.668 1.00 83.31 98 THR A O 1
ATOM 704 N N . SER A 1 99 ? -12.551 5.117 30.621 1.00 68.50 99 SER A N 1
ATOM 705 C CA . SER A 1 99 ? -11.518 5.241 31.664 1.00 68.50 99 SER A CA 1
ATOM 706 C C . SER A 1 99 ? -11.746 6.456 32.549 1.00 68.50 99 SER A C 1
ATOM 708 O O . SER A 1 99 ? -11.605 6.312 33.781 1.00 68.50 99 SER A O 1
#

Secondary structure (DSSP, 8-state):
-HHHHHHT-HHHHHHHHHHGGGSS-HHHHHHHHHHHHHHTB-EE-SEEETTEEE-PPEETTTSBPP-HHHHHHHHHHHHHHHHHHHHHHHHHHHHHHH-

Mean predicted aligned error: 3.75 Å

Nearest PDB structures (foldseek):
  5l10-assembly1_B  TM=2.489E-01  e=7.017E+00  Burkholderia cenocepacia J2315

Solvent-accessible surface area (backbone atoms only — not comparable to full-atom values): 5270 Å² total; per-residue (Å²): 99,55,54,20,59,50,50,76,35,73,55,2,50,56,30,16,69,73,36,12,82,69,40,96,44,62,87,50,11,38,55,51,15,10,48,16,27,48,73,55,19,32,38,80,28,71,41,75,58,96,86,46,75,44,88,44,61,56,23,46,67,89,39,49,76,72,55,80,68,49,55,58,52,48,52,53,38,49,53,41,21,51,52,51,50,53,51,52,53,52,51,53,52,54,55,62,76,75,108

Radius of gyration: 15.8 Å; Cα contacts (8 Å, |Δi|>4): 149; chains: 1; bounding box: 31×28×52 Å